Protein AF-A0A939AUU7-F1 (afdb_monomer)

Solvent-accessible surface area (backbone atoms only — not comparable to full-atom values): 9680 Å² total; per-residue (Å²): 127,87,65,67,65,87,65,72,55,74,92,45,73,65,56,59,51,22,66,81,42,39,50,56,77,50,56,39,76,92,54,88,53,38,74,76,51,59,51,69,41,69,44,71,77,46,52,43,53,32,48,33,83,96,36,98,47,29,37,48,42,47,34,40,36,32,38,32,26,23,8,61,48,64,38,37,15,74,81,52,80,82,57,72,54,22,31,25,44,26,40,22,52,71,81,52,71,44,83,66,43,62,36,95,58,63,31,46,48,64,30,70,48,80,44,83,44,68,47,72,78,48,84,53,72,40,43,38,30,39,40,47,29,42,37,33,97,90,50,80,71,45,54,39,51,82,77,34,76,58,40,48,67,48,70,33,29,39,46,85,70,82,47,60,73,70,76,80,80,74,128

Radius of gyration: 16.71 Å; Cα contacts (8 Å, |Δi|>4): 399; chains: 1; bounding box: 45×34×53 Å

Mean predicted aligned error: 7.81 Å

Foldseek 3Di:
DQDWPPDWDFPDPVLVVLLVPWQDFQFDPVPVRHTLADQFEKDWRGKGFFAAPPFPQEGDQKIKTKMARSHNAKAAWPVPVVDQKHKFKWKAWQNRIDTFGTFPHIAHTGGMGIDMGGDDQDAFKTWMWMWMWIDGPPDDIDTCPPSGDTITPGIHTRDPDDTDPDPPPDD

pLDDT: mean 80.52, std 15.71, range [32.84, 96.06]

Sequence (171 aa):
MPHFAWSVSWPERFQLLAHYYPGVHVRDAANANAIVTPAWRGNVLRVGWARPRGDPSGICGQLEVWLHNSGITTWYDAQDGYYAQQVGLGYCWNGVCTAAGLLPQAVAPGGDVRVALWLPPGSGAGQLELDLYWQAESDPRVWFSPAWPRQLIGVFSAVAGHCARLPLLTR

Nearest PDB structures (foldseek):
  4kwu-assembly1_A  TM=4.213E-01  e=4.341E-01  Listeria monocytogenes EGD-e
  5gni-assembly1_A  TM=4.639E-01  e=6.339E-01  Homo sapiens
  5f7u-assembly1_A  TM=4.176E-01  e=4.582E-01  Listeria monocytogenes EGD-e
  4kmq-assembly1_A  TM=4.209E-01  e=5.689E-01  Listeria monocytogenes EGD-e
  6nyc-assembly1_A  TM=3.064E-01  e=1.975E+00  Rattus norvegicus

Secondary structure (DSSP, 8-state):
--------B-SSHHHHHHHHSTT---EETTTTTEE-S-SS--EEEEEEEPPBTT-TTEE-SEEEEEEE--SSS-B--SS-TT-S-EEEEEEEETTEEEEEEE-SS-B-TT-EEEEEEEPP---EEEEEEEEEEEE-SSS--EESTTTS--EEEEEEEE--S-BPPPP----

Structure (mmCIF, N/CA/C/O backbone):
data_AF-A0A939AUU7-F1
#
_entry.id   AF-A0A939AUU7-F1
#
loop_
_atom_site.group_PDB
_atom_site.id
_atom_site.type_symbol
_atom_site.label_atom_id
_atom_site.label_alt_id
_atom_site.label_comp_id
_atom_site.label_asym_id
_atom_site.label_entity_id
_atom_site.label_seq_id
_atom_site.pdbx_PDB_ins_code
_atom_site.Cartn_x
_atom_site.Cartn_y
_atom_site.Cartn_z
_atom_site.occupancy
_atom_site.B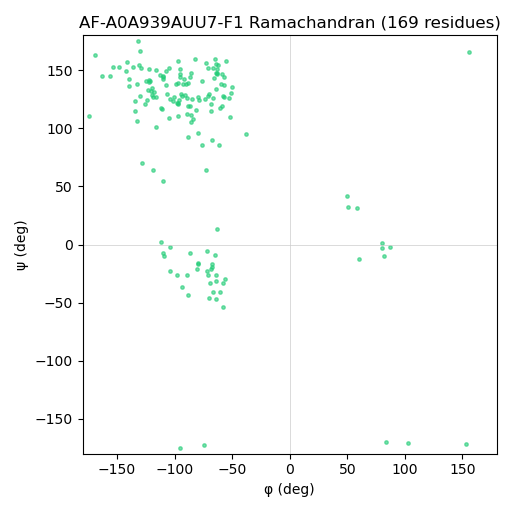_iso_or_equiv
_atom_site.auth_seq_id
_atom_site.auth_comp_id
_atom_site.auth_asym_id
_atom_site.auth_atom_id
_atom_site.pdbx_PDB_model_num
ATOM 1 N N . MET A 1 1 ? -15.334 -16.400 17.489 1.00 35.00 1 MET A N 1
ATOM 2 C CA . MET A 1 1 ? -14.174 -16.595 16.593 1.00 35.00 1 MET A CA 1
ATOM 3 C C . MET A 1 1 ? -13.710 -15.219 16.133 1.00 35.00 1 MET A C 1
ATOM 5 O O . MET A 1 1 ? -14.586 -14.396 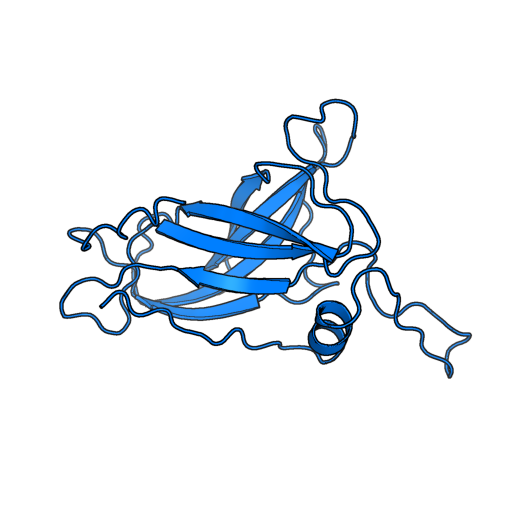15.888 1.00 35.00 1 MET A O 1
ATOM 9 N N . PRO A 1 2 ? -12.402 -14.912 16.072 1.00 44.75 2 PRO A N 1
ATOM 10 C CA . PRO A 1 2 ? -11.945 -13.689 15.416 1.00 44.75 2 PRO A CA 1
ATOM 11 C C . PRO A 1 2 ? -12.411 -13.731 13.956 1.00 44.75 2 PRO A C 1
ATOM 13 O O . PRO A 1 2 ? -12.108 -14.673 13.226 1.00 44.75 2 PRO A O 1
ATOM 16 N N . HIS A 1 3 ? -13.223 -12.756 13.556 1.00 46.12 3 HIS A N 1
ATOM 17 C CA . HIS A 1 3 ? -13.675 -12.639 12.177 1.00 46.12 3 HIS A CA 1
ATOM 18 C C . HIS A 1 3 ? -12.544 -12.002 11.375 1.00 46.12 3 HIS A C 1
ATOM 20 O O . HIS A 1 3 ? -12.398 -10.785 11.352 1.00 46.12 3 HIS A O 1
ATOM 26 N N . PHE A 1 4 ? -11.729 -12.830 10.731 1.00 45.44 4 PHE A N 1
ATOM 27 C CA . PHE A 1 4 ? -10.881 -12.365 9.642 1.00 45.44 4 PHE A CA 1
ATOM 28 C C . PHE A 1 4 ? -11.814 -12.010 8.485 1.00 45.44 4 PHE A C 1
ATOM 30 O O . PHE A 1 4 ? -12.498 -12.899 7.976 1.00 45.44 4 PHE A O 1
ATOM 37 N N . ALA A 1 5 ? -11.903 -10.743 8.085 1.00 51.22 5 ALA A N 1
ATOM 38 C CA . ALA A 1 5 ? -12.491 -10.466 6.783 1.00 51.22 5 ALA A CA 1
ATOM 39 C C . ALA A 1 5 ? -11.380 -10.640 5.746 1.00 51.22 5 ALA A C 1
ATOM 41 O O . ALA A 1 5 ? -10.413 -9.883 5.686 1.00 51.22 5 ALA A O 1
ATOM 42 N N . TRP A 1 6 ? -11.509 -11.722 4.988 1.00 49.62 6 TRP A N 1
ATOM 43 C CA . TRP A 1 6 ? -10.681 -12.030 3.837 1.00 49.62 6 TRP A CA 1
ATOM 44 C C . TRP A 1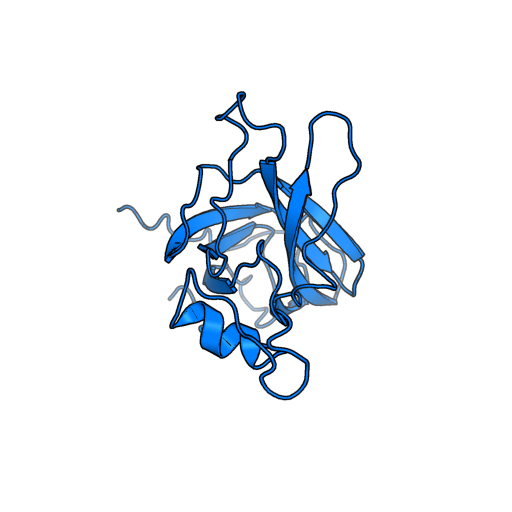 6 ? -11.343 -11.384 2.633 1.00 49.62 6 TRP A C 1
ATOM 46 O O . TRP A 1 6 ? -12.259 -11.962 2.062 1.00 49.62 6 TRP A O 1
ATOM 56 N N . SER A 1 7 ? -10.945 -10.165 2.300 1.00 50.94 7 SER A N 1
ATOM 57 C CA . SER A 1 7 ? -11.130 -9.620 0.957 1.00 50.94 7 SER A CA 1
ATOM 58 C C . SER A 1 7 ? -10.427 -8.276 0.900 1.00 50.94 7 SER A C 1
ATOM 60 O O . SER A 1 7 ? -10.864 -7.317 1.526 1.00 50.94 7 SER A O 1
ATOM 62 N N . VAL A 1 8 ? -9.341 -8.213 0.145 1.00 61.47 8 VAL A N 1
ATOM 63 C CA . VAL A 1 8 ? -8.772 -6.953 -0.330 1.00 61.47 8 VAL A CA 1
ATOM 64 C C . VAL A 1 8 ? -9.316 -6.734 -1.736 1.00 61.47 8 VAL A C 1
ATOM 66 O O . VAL A 1 8 ? -9.222 -7.623 -2.579 1.00 61.47 8 VAL A O 1
ATOM 69 N N . SER A 1 9 ? -9.957 -5.593 -1.982 1.00 68.44 9 SER A N 1
ATOM 70 C CA . SER A 1 9 ? -10.446 -5.236 -3.318 1.00 68.44 9 SER A CA 1
ATOM 71 C C . SER A 1 9 ? -9.377 -4.451 -4.054 1.00 68.44 9 SER A C 1
ATOM 73 O O . SER A 1 9 ? -8.857 -3.483 -3.497 1.00 68.44 9 SER A O 1
ATOM 75 N N . TRP A 1 10 ? -9.034 -4.852 -5.277 1.00 73.44 10 TRP A N 1
ATOM 76 C CA . TRP A 1 10 ? -7.931 -4.226 -6.001 1.00 73.44 10 TRP A CA 1
ATOM 77 C C . TRP A 1 10 ? -8.498 -3.320 -7.084 1.00 73.44 10 TRP A C 1
ATOM 79 O O . TRP A 1 10 ? -9.086 -3.825 -8.042 1.00 73.44 10 TRP A O 1
ATOM 89 N N . PRO A 1 11 ? -8.384 -1.993 -6.923 1.00 73.75 11 PRO A N 1
ATOM 90 C CA . PRO A 1 11 ? -8.964 -1.045 -7.866 1.00 73.75 11 PRO A CA 1
ATOM 91 C C . PRO A 1 11 ? -8.297 -1.061 -9.246 1.00 73.75 11 PRO A C 1
ATOM 93 O O . PRO A 1 11 ? -8.896 -0.550 -10.187 1.00 73.75 11 PRO A O 1
ATOM 96 N N . GLU A 1 12 ? -7.092 -1.633 -9.396 1.00 83.62 12 GLU A N 1
ATOM 97 C CA . GLU A 1 12 ? -6.429 -1.735 -10.700 1.00 83.62 12 GLU A CA 1
ATOM 98 C C . GLU A 1 12 ? -5.868 -3.134 -11.002 1.00 83.62 12 GLU A C 1
ATOM 100 O O . GLU A 1 12 ? -5.211 -3.770 -10.179 1.00 83.62 12 GLU A O 1
ATOM 105 N N . ARG A 1 13 ? -6.051 -3.593 -12.246 1.00 86.12 13 ARG A N 1
ATOM 106 C CA . ARG A 1 13 ? -5.629 -4.909 -12.760 1.00 86.12 13 ARG A CA 1
ATOM 107 C C . ARG A 1 13 ? -4.136 -5.182 -12.594 1.00 86.12 13 ARG A C 1
ATOM 109 O O . ARG A 1 13 ? -3.736 -6.333 -12.440 1.00 86.12 13 ARG A O 1
ATOM 116 N N . PHE A 1 14 ? -3.296 -4.147 -12.606 1.00 88.88 14 PHE A N 1
ATOM 117 C CA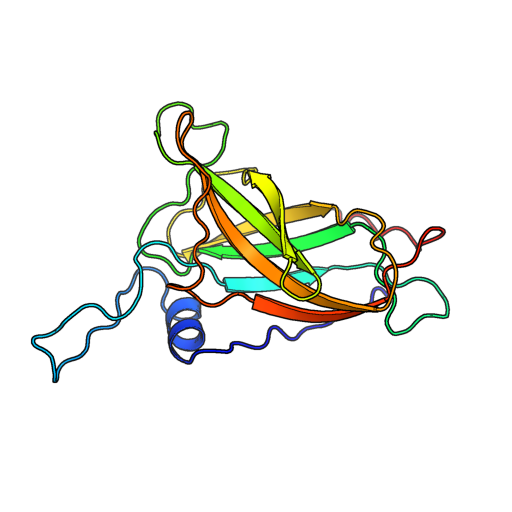 . PHE A 1 14 ? -1.859 -4.320 -12.407 1.00 88.88 14 PHE A CA 1
ATOM 118 C C . PHE A 1 14 ? -1.501 -4.701 -10.979 1.00 88.88 14 PHE A C 1
ATOM 120 O O . PHE A 1 14 ? -0.502 -5.393 -10.793 1.00 88.88 14 PHE A O 1
ATOM 127 N N . GLN A 1 15 ? -2.327 -4.345 -9.992 1.00 86.31 15 GLN A N 1
ATOM 128 C CA . GLN A 1 15 ? -2.168 -4.882 -8.645 1.00 86.31 15 GLN A CA 1
ATOM 129 C C . GLN A 1 15 ? -2.305 -6.400 -8.681 1.00 86.31 15 GLN A C 1
ATOM 131 O O . GLN A 1 15 ? -1.473 -7.065 -8.061 1.00 86.31 15 GLN A O 1
ATOM 136 N N . LEU A 1 16 ? -3.264 -6.922 -9.480 1.00 86.00 16 LEU A N 1
ATOM 137 C CA . LEU A 1 16 ? -3.560 -8.361 -9.595 1.00 86.00 16 LEU A CA 1
ATOM 138 C C . LEU A 1 16 ? -2.329 -9.116 -10.043 1.00 86.00 16 LEU A C 1
ATOM 140 O O . LEU A 1 16 ? -1.845 -10.028 -9.379 1.00 86.00 16 LEU A O 1
ATOM 144 N N . LEU A 1 17 ? -1.789 -8.645 -11.155 1.00 87.44 17 LEU A N 1
ATOM 145 C CA . LEU A 1 17 ? -0.611 -9.226 -11.753 1.00 87.44 17 LEU A CA 1
ATOM 146 C C . LEU A 1 17 ? 0.616 -9.101 -10.839 1.00 87.44 17 LEU A C 1
ATOM 148 O O . LEU A 1 17 ? 1.309 -10.088 -10.622 1.00 87.44 17 LEU A O 1
ATOM 152 N N . ALA A 1 18 ? 0.870 -7.921 -10.267 1.00 85.88 18 ALA A N 1
ATOM 153 C CA . ALA A 1 18 ? 2.065 -7.680 -9.460 1.00 85.88 18 ALA A CA 1
ATOM 154 C C . ALA A 1 18 ? 2.072 -8.447 -8.126 1.00 85.88 18 ALA A C 1
ATOM 156 O O . ALA A 1 18 ? 3.138 -8.657 -7.557 1.00 85.88 18 ALA A O 1
ATOM 157 N N . HIS A 1 19 ? 0.913 -8.883 -7.622 1.00 85.81 19 HIS A N 1
ATOM 158 C CA . HIS A 1 19 ? 0.863 -9.798 -6.481 1.00 85.81 19 HIS A CA 1
ATOM 159 C C . HIS A 1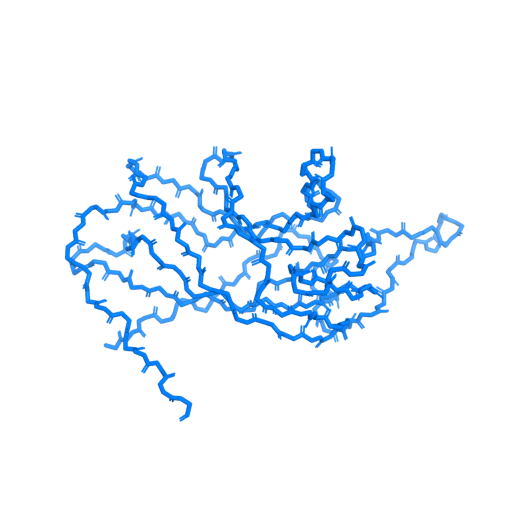 19 ? 1.350 -11.202 -6.825 1.00 85.81 19 HIS A C 1
ATOM 161 O O . HIS A 1 19 ? 2.110 -11.782 -6.062 1.00 85.81 19 HIS A O 1
ATOM 167 N N . TYR A 1 20 ? 0.894 -11.759 -7.949 1.00 86.94 20 TYR A N 1
ATOM 168 C CA . TYR A 1 20 ? 1.266 -13.120 -8.344 1.00 86.94 20 TYR A CA 1
ATOM 169 C C . TYR A 1 20 ? 2.648 -13.183 -9.002 1.00 86.94 20 TYR A C 1
ATOM 171 O O . TYR A 1 20 ? 3.281 -14.235 -9.006 1.00 86.94 20 TYR A O 1
ATOM 179 N N . TYR A 1 21 ? 3.122 -12.053 -9.526 1.00 88.69 21 TYR A N 1
ATOM 180 C CA . TYR A 1 21 ? 4.424 -11.905 -10.166 1.00 88.69 21 TYR A CA 1
ATOM 181 C C . TYR A 1 21 ? 5.181 -10.719 -9.550 1.00 88.69 21 TYR A C 1
ATOM 183 O O . TYR A 1 21 ? 5.331 -9.675 -10.193 1.00 88.69 21 TYR A O 1
ATOM 191 N N . PRO A 1 22 ? 5.645 -10.831 -8.293 1.00 89.12 22 PRO A N 1
ATOM 192 C CA . PRO A 1 22 ? 6.461 -9.785 -7.694 1.00 89.12 22 PRO A CA 1
ATOM 193 C C . PRO A 1 22 ? 7.794 -9.643 -8.440 1.00 89.12 22 PRO A C 1
ATOM 195 O O . PRO A 1 22 ? 8.272 -10.576 -9.085 1.00 89.12 22 PRO A O 1
ATOM 198 N N . GLY A 1 23 ? 8.415 -8.465 -8.372 1.00 89.81 23 GLY A N 1
ATOM 199 C CA . GLY A 1 23 ? 9.708 -8.230 -9.023 1.00 89.81 23 GLY A CA 1
ATOM 200 C C . GLY A 1 23 ? 9.648 -7.938 -10.526 1.00 89.81 23 GLY A C 1
ATOM 201 O O . GLY A 1 23 ? 10.694 -7.696 -11.123 1.00 89.81 23 GLY A O 1
ATOM 202 N N . VAL A 1 24 ? 8.463 -7.881 -11.153 1.00 89.12 24 VAL A N 1
ATOM 203 C CA . VAL A 1 24 ? 8.341 -7.620 -12.604 1.00 89.12 24 VAL A CA 1
ATOM 204 C C . VAL A 1 24 ? 7.808 -6.224 -12.917 1.00 89.12 24 VAL A C 1
ATOM 206 O O . VAL A 1 24 ? 6.989 -5.678 -12.187 1.00 89.12 24 VAL A O 1
ATOM 209 N N . HIS A 1 25 ? 8.211 -5.636 -14.039 1.00 92.06 25 HIS A N 1
ATOM 210 C CA . HIS A 1 25 ? 7.491 -4.492 -14.602 1.00 92.06 25 HIS A CA 1
ATOM 211 C C . HIS A 1 25 ? 6.496 -4.954 -15.655 1.00 92.06 25 HIS A C 1
ATOM 213 O O . HIS A 1 25 ? 6.801 -5.841 -16.450 1.00 92.06 25 HIS A O 1
ATOM 219 N N . VAL A 1 26 ? 5.344 -4.287 -15.711 1.00 90.94 26 VAL A N 1
ATOM 220 C CA . VAL A 1 26 ? 4.474 -4.372 -16.885 1.00 90.94 26 VAL A CA 1
ATOM 221 C C . VAL A 1 26 ? 4.905 -3.296 -17.864 1.00 90.94 26 VAL A C 1
ATOM 223 O O . VAL A 1 26 ? 5.233 -2.175 -17.463 1.00 90.94 26 VAL A O 1
ATOM 226 N N . ARG A 1 27 ? 4.921 -3.650 -19.146 1.00 92.94 27 ARG A N 1
ATOM 227 C CA . ARG A 1 27 ? 5.299 -2.755 -20.233 1.00 92.94 27 ARG A CA 1
ATOM 228 C C . ARG A 1 27 ? 4.196 -2.695 -21.272 1.00 92.94 27 ARG A C 1
ATOM 230 O O . ARG A 1 27 ? 3.587 -3.714 -21.586 1.00 92.94 27 ARG A O 1
ATOM 237 N N . ASP A 1 28 ? 3.962 -1.504 -21.797 1.00 92.94 28 ASP A N 1
ATOM 238 C CA . ASP A 1 28 ? 3.058 -1.291 -22.916 1.00 92.94 28 ASP A CA 1
ATOM 239 C C . ASP A 1 28 ? 3.807 -1.517 -24.234 1.00 92.94 28 ASP A C 1
ATOM 241 O O . ASP A 1 28 ? 4.620 -0.694 -24.663 1.00 92.94 28 ASP A O 1
ATOM 245 N N . ALA A 1 29 ? 3.534 -2.653 -24.875 1.00 94.88 29 ALA A N 1
ATOM 246 C CA . ALA A 1 29 ? 4.147 -3.023 -26.146 1.00 94.88 29 ALA A CA 1
ATOM 247 C C . ALA A 1 29 ? 3.769 -2.068 -27.294 1.00 94.88 29 ALA A C 1
ATOM 249 O O . ALA A 1 29 ? 4.546 -1.917 -28.234 1.00 94.88 29 ALA A O 1
ATOM 250 N N . ALA A 1 30 ? 2.610 -1.404 -27.217 1.00 96.06 30 ALA A N 1
ATOM 251 C CA . ALA A 1 30 ? 2.172 -0.443 -28.227 1.00 96.06 30 ALA A CA 1
ATOM 252 C C . ALA A 1 30 ? 2.846 0.931 -28.066 1.00 96.06 30 ALA A C 1
ATOM 254 O O . ALA A 1 30 ? 2.871 1.718 -29.010 1.00 96.06 30 ALA A O 1
ATOM 255 N N . ASN A 1 31 ? 3.434 1.207 -26.899 1.00 95.62 31 ASN A N 1
ATOM 256 C CA . ASN A 1 31 ? 4.086 2.472 -26.575 1.00 95.62 31 ASN A CA 1
ATOM 257 C C . ASN A 1 31 ? 5.576 2.269 -26.271 1.00 95.62 31 ASN A C 1
ATOM 259 O O . ASN A 1 31 ? 6.027 2.459 -25.143 1.00 95.62 31 ASN A O 1
ATOM 263 N N . ALA A 1 32 ? 6.343 1.826 -27.271 1.00 95.56 32 ALA A N 1
ATOM 264 C CA . ALA A 1 32 ? 7.799 1.654 -27.184 1.00 95.56 32 ALA A CA 1
ATOM 265 C C . ALA A 1 32 ? 8.283 0.848 -25.953 1.00 95.56 32 ALA A C 1
ATOM 267 O O . ALA A 1 32 ? 9.370 1.092 -25.429 1.00 95.56 32 ALA A O 1
ATOM 268 N N . ASN A 1 33 ? 7.488 -0.123 -25.483 1.00 92.31 33 ASN A N 1
ATOM 269 C CA . ASN A 1 33 ? 7.750 -0.900 -24.265 1.00 92.31 33 ASN A CA 1
ATOM 270 C C . ASN A 1 33 ? 7.883 -0.042 -22.992 1.00 92.31 33 ASN A C 1
ATOM 272 O O . ASN A 1 33 ? 8.623 -0.410 -22.066 1.00 92.31 33 ASN A O 1
ATOM 276 N N . ALA A 1 34 ? 7.176 1.089 -22.934 1.00 95.62 34 ALA A N 1
ATOM 277 C CA . ALA A 1 34 ? 7.134 1.970 -21.776 1.00 95.62 34 ALA A CA 1
ATOM 278 C C . ALA A 1 34 ? 6.664 1.209 -20.530 1.00 95.62 34 ALA A C 1
ATOM 280 O O . ALA A 1 34 ? 5.729 0.411 -20.586 1.00 95.62 34 ALA A O 1
ATOM 281 N N . ILE A 1 35 ? 7.324 1.447 -19.396 1.00 93.88 35 ILE A N 1
ATOM 282 C CA . ILE A 1 35 ? 6.945 0.854 -18.110 1.00 93.88 35 ILE A CA 1
ATOM 283 C C . ILE A 1 35 ? 5.643 1.505 -17.633 1.00 93.88 35 ILE A C 1
ATOM 285 O O . ILE A 1 35 ? 5.571 2.726 -17.536 1.00 93.88 35 ILE A O 1
ATOM 289 N N . VAL A 1 36 ? 4.644 0.688 -17.292 1.00 91.88 36 VAL A N 1
ATOM 290 C CA . VAL A 1 36 ? 3.325 1.159 -16.822 1.00 91.88 36 VAL A CA 1
ATOM 291 C C . VAL A 1 36 ? 3.052 0.845 -15.351 1.00 91.88 36 VAL A C 1
ATOM 293 O O . VAL A 1 36 ? 1.984 1.162 -14.838 1.00 91.88 36 VAL A O 1
ATOM 296 N N . THR A 1 37 ? 4.014 0.239 -14.651 1.00 92.56 37 THR A N 1
ATOM 297 C CA . THR A 1 37 ? 3.943 0.018 -13.201 1.00 92.56 37 THR A CA 1
ATOM 298 C C . THR A 1 37 ? 5.094 0.716 -12.480 1.00 92.56 37 THR A C 1
ATOM 300 O O . THR A 1 37 ? 6.244 0.584 -12.907 1.00 92.56 37 THR A O 1
ATOM 303 N N . PRO A 1 38 ? 4.838 1.418 -11.362 1.00 92.75 38 PRO A N 1
ATOM 304 C CA . PRO A 1 38 ? 5.901 2.047 -10.583 1.00 92.75 38 PRO A CA 1
ATOM 305 C C . PRO A 1 38 ? 6.811 0.989 -9.952 1.00 92.75 38 PRO A C 1
ATOM 307 O O . PRO A 1 38 ? 6.373 -0.128 -9.671 1.00 92.75 38 PRO A O 1
ATOM 310 N N . ALA A 1 39 ? 8.083 1.323 -9.724 1.00 92.00 39 ALA A N 1
ATOM 311 C CA . ALA A 1 39 ? 9.044 0.408 -9.101 1.00 92.00 39 ALA A CA 1
ATOM 312 C C . ALA A 1 39 ? 8.690 0.099 -7.635 1.00 92.00 39 ALA A C 1
ATOM 314 O O . ALA A 1 39 ? 8.735 -1.058 -7.210 1.00 92.00 39 ALA A O 1
ATOM 315 N N . TRP A 1 40 ? 8.262 1.138 -6.916 1.00 91.12 40 TRP A N 1
ATOM 316 C CA . TRP A 1 40 ? 7.762 1.089 -5.548 1.00 91.12 40 TRP A CA 1
ATOM 317 C C . TRP A 1 40 ? 6.258 0.836 -5.560 1.00 91.12 40 TRP A C 1
ATOM 319 O O . TRP A 1 40 ? 5.483 1.667 -6.029 1.00 91.12 40 TRP A O 1
ATOM 329 N N . ARG A 1 41 ? 5.845 -0.339 -5.091 1.00 92.81 41 ARG A N 1
ATOM 330 C CA . ARG A 1 41 ? 4.437 -0.744 -5.042 1.00 92.81 41 ARG A CA 1
ATOM 331 C C . ARG A 1 41 ? 4.251 -1.916 -4.098 1.00 92.81 41 ARG A C 1
ATOM 333 O O . ARG A 1 41 ? 5.103 -2.802 -4.046 1.00 92.81 41 ARG A O 1
ATOM 340 N N . GLY A 1 42 ? 3.123 -1.953 -3.402 1.00 92.19 42 GLY A N 1
ATOM 341 C CA . GLY A 1 42 ? 2.789 -3.010 -2.453 1.00 92.19 42 GLY A CA 1
ATOM 342 C C . GLY A 1 42 ? 1.325 -3.392 -2.511 1.00 92.19 42 GLY A C 1
ATOM 343 O O . GLY A 1 42 ? 0.486 -2.595 -2.930 1.00 92.19 42 GLY A O 1
ATOM 344 N N . ASN A 1 43 ? 1.032 -4.606 -2.060 1.00 89.94 43 ASN A N 1
ATOM 345 C CA . ASN A 1 43 ? -0.329 -5.108 -1.935 1.00 89.94 43 ASN A CA 1
ATOM 346 C C . ASN A 1 43 ? -0.588 -5.524 -0.487 1.00 89.94 43 ASN A C 1
ATOM 348 O O . ASN A 1 43 ? 0.285 -6.082 0.178 1.00 89.94 43 ASN A O 1
ATOM 352 N N . VAL A 1 44 ? -1.796 -5.261 0.005 1.00 89.56 44 VAL A N 1
ATOM 353 C CA . VAL A 1 44 ? -2.250 -5.797 1.290 1.00 89.56 44 VAL A CA 1
ATOM 354 C C . VAL A 1 44 ? -2.693 -7.236 1.049 1.00 89.56 44 VAL A C 1
ATOM 356 O O . VAL A 1 44 ? -3.506 -7.489 0.168 1.00 89.56 44 VAL A O 1
ATOM 359 N N . LEU A 1 45 ? -2.159 -8.179 1.817 1.00 87.12 45 LEU A N 1
ATOM 360 C CA . LEU A 1 45 ? -2.522 -9.597 1.740 1.00 87.12 45 LEU A CA 1
ATOM 361 C C . LEU A 1 45 ? -3.703 -9.928 2.641 1.00 87.12 45 LEU A C 1
ATOM 363 O O . LEU A 1 45 ? -4.601 -10.690 2.289 1.00 87.12 45 LEU A O 1
ATOM 367 N N . ARG A 1 46 ? -3.662 -9.379 3.852 1.00 85.12 46 ARG A N 1
ATOM 368 C CA . ARG A 1 46 ? -4.606 -9.676 4.919 1.00 85.12 46 ARG A CA 1
ATOM 369 C C . ARG A 1 46 ? -4.642 -8.510 5.881 1.00 85.12 46 ARG A C 1
ATOM 371 O O . ARG A 1 46 ? -3.606 -7.921 6.185 1.00 85.12 46 ARG A O 1
ATOM 378 N N . VAL A 1 47 ? -5.824 -8.249 6.421 1.00 82.81 47 VAL A N 1
ATOM 379 C CA . VAL A 1 47 ? -5.983 -7.393 7.591 1.00 82.81 47 VAL A CA 1
ATOM 380 C C . VAL A 1 47 ? -6.648 -8.211 8.696 1.00 82.81 47 VAL A C 1
ATOM 382 O O . VAL A 1 47 ? -7.609 -8.945 8.470 1.00 82.81 47 VAL A O 1
ATOM 385 N N . GLY A 1 48 ? -6.083 -8.144 9.893 1.00 80.00 48 GLY A N 1
ATOM 386 C CA . GLY A 1 48 ? -6.640 -8.675 11.127 1.00 80.00 48 GLY A CA 1
ATOM 387 C C . GLY A 1 48 ? -7.141 -7.521 11.982 1.00 80.00 48 GLY A C 1
ATOM 388 O O . GLY A 1 48 ? -6.420 -6.551 12.198 1.00 80.00 48 GLY A O 1
ATOM 389 N N . TRP A 1 49 ? -8.381 -7.608 12.459 1.00 75.69 49 TRP A N 1
ATOM 390 C CA . TRP A 1 49 ? -8.965 -6.585 13.320 1.00 75.69 49 TRP A CA 1
ATOM 391 C C . TRP A 1 49 ? -9.960 -7.164 14.308 1.00 75.69 49 TRP A C 1
ATOM 393 O O . TRP A 1 49 ? -10.582 -8.200 14.065 1.00 75.69 49 TRP A O 1
ATOM 403 N N . ALA A 1 50 ? -10.101 -6.481 15.439 1.00 66.56 50 ALA A N 1
ATOM 404 C CA . ALA A 1 50 ? -11.167 -6.751 16.385 1.00 66.56 50 ALA A CA 1
ATOM 405 C C . ALA A 1 50 ? -12.385 -5.890 16.042 1.00 66.56 50 ALA A C 1
ATOM 407 O O . ALA A 1 50 ? -12.252 -4.703 15.742 1.00 66.56 50 ALA A O 1
ATOM 408 N N . ARG A 1 51 ? -13.572 -6.495 16.122 1.00 67.88 51 ARG A N 1
ATOM 409 C CA . ARG A 1 51 ? -14.846 -5.771 16.096 1.00 67.88 51 ARG A CA 1
ATOM 410 C C . ARG A 1 51 ? -15.335 -5.555 17.532 1.00 67.88 51 ARG A C 1
ATOM 412 O O . ARG A 1 51 ? -15.235 -6.493 18.334 1.00 67.88 51 ARG A O 1
ATOM 419 N N . PRO A 1 52 ? -15.886 -4.379 17.870 1.00 66.62 52 PRO A N 1
ATOM 420 C CA . PRO A 1 52 ? -16.632 -4.192 19.105 1.00 66.62 52 PRO A CA 1
ATOM 421 C C . PRO A 1 52 ? -17.829 -5.149 19.159 1.00 66.62 52 PRO A C 1
ATOM 423 O O . PRO A 1 52 ? -18.444 -5.478 18.141 1.00 66.62 52 PRO A O 1
ATOM 426 N N . ARG A 1 53 ? -18.188 -5.614 20.358 1.00 64.38 53 ARG A N 1
ATOM 427 C CA . ARG A 1 53 ? -19.350 -6.495 20.520 1.00 64.38 53 ARG A CA 1
ATOM 428 C C . ARG A 1 53 ? -20.626 -5.719 20.185 1.00 64.38 53 ARG A C 1
ATOM 430 O O . ARG A 1 53 ? -20.885 -4.689 20.792 1.00 64.38 53 ARG A O 1
ATOM 437 N N . GLY A 1 54 ? -21.432 -6.249 19.267 1.00 63.28 54 GLY A N 1
ATOM 438 C CA . GLY A 1 54 ? -22.698 -5.631 18.859 1.00 63.28 54 GLY A CA 1
ATOM 439 C C . GLY A 1 54 ? -22.581 -4.593 17.739 1.00 63.28 54 GLY A C 1
ATOM 440 O O . GLY A 1 54 ? -23.616 -4.122 17.285 1.00 63.28 54 GLY A O 1
ATOM 441 N N . ASP A 1 55 ? -21.371 -4.292 17.249 1.00 65.56 55 ASP A N 1
ATOM 442 C CA . ASP A 1 55 ? -21.173 -3.421 16.085 1.00 65.56 55 ASP A CA 1
ATOM 443 C C . ASP A 1 55 ? -20.523 -4.204 14.927 1.00 65.56 55 ASP A C 1
ATOM 445 O O . ASP A 1 55 ? -19.309 -4.440 14.929 1.00 65.56 55 ASP A O 1
ATOM 449 N N . PRO A 1 56 ? -21.304 -4.638 13.920 1.00 63.75 56 PRO A N 1
ATOM 450 C CA . PRO A 1 56 ? -20.775 -5.390 12.787 1.00 63.75 56 PRO A CA 1
ATOM 451 C C . PRO A 1 56 ? -19.845 -4.557 11.891 1.00 63.75 56 PRO A C 1
ATOM 453 O O . PRO A 1 56 ? -19.054 -5.153 11.156 1.00 63.75 56 PRO A O 1
ATOM 456 N N . SER A 1 57 ? -19.926 -3.225 11.973 1.00 71.44 57 SER A N 1
ATOM 457 C CA . SER A 1 57 ? -19.130 -2.248 11.218 1.00 71.44 57 SER A CA 1
ATOM 458 C C . SER A 1 57 ? -18.019 -1.588 12.042 1.00 71.44 57 SER A C 1
ATOM 460 O O . SER A 1 57 ? -17.258 -0.782 11.512 1.00 71.44 57 SER A O 1
ATOM 462 N N . GLY A 1 58 ? -17.914 -1.914 13.330 1.00 74.81 58 GLY A N 1
ATOM 463 C CA . GLY A 1 58 ? -17.012 -1.239 14.250 1.00 74.81 58 GLY A CA 1
ATOM 464 C C . GLY A 1 58 ? -15.552 -1.660 14.081 1.00 74.81 58 GLY A C 1
ATOM 465 O O . GLY A 1 58 ? -15.251 -2.848 13.912 1.00 74.81 58 GLY A O 1
ATOM 466 N N . ILE A 1 59 ? -14.638 -0.694 14.193 1.00 77.12 59 ILE A N 1
ATOM 467 C CA . ILE A 1 59 ? -13.188 -0.921 14.243 1.00 77.12 59 ILE A CA 1
ATOM 468 C C . ILE A 1 59 ? -12.571 -0.370 15.532 1.00 77.12 59 ILE A C 1
ATOM 470 O O . ILE A 1 59 ? -12.934 0.695 16.029 1.00 77.12 59 ILE A O 1
ATOM 474 N N . CYS A 1 60 ? -11.617 -1.131 16.059 1.00 70.44 60 CYS A N 1
ATOM 475 C CA . CYS A 1 60 ? -11.095 -1.031 17.415 1.00 70.44 60 CYS A CA 1
ATOM 476 C C . CYS A 1 60 ? -9.664 -0.494 17.484 1.00 70.44 60 CYS A C 1
ATOM 478 O O . CYS A 1 60 ? -8.799 -1.166 18.035 1.00 70.44 60 CYS A O 1
ATOM 480 N N . GLY A 1 61 ? -9.393 0.672 16.895 1.00 74.38 61 GLY A N 1
ATOM 481 C CA . GLY A 1 61 ? -8.142 1.434 17.067 1.00 74.38 61 GLY A CA 1
ATOM 482 C C . GLY A 1 61 ? -6.821 0.757 16.656 1.00 74.38 61 GLY A C 1
ATOM 483 O O . GLY A 1 61 ? -5.809 1.434 16.549 1.00 74.38 61 GLY A O 1
ATOM 484 N N . GLN A 1 62 ? -6.792 -0.548 16.395 1.00 79.31 62 GLN A N 1
ATOM 485 C CA . GLN A 1 62 ? -5.614 -1.291 15.980 1.00 79.31 62 GLN A CA 1
ATOM 486 C C . GLN A 1 62 ? -5.975 -2.308 14.900 1.00 79.31 62 GLN A C 1
ATOM 488 O O . GLN A 1 62 ? -6.964 -3.040 14.999 1.00 79.31 62 GLN A O 1
ATOM 493 N N . LEU A 1 63 ? -5.118 -2.360 13.889 1.00 82.19 63 LEU A N 1
ATOM 494 C CA . LEU A 1 63 ? -5.126 -3.305 12.790 1.00 82.19 63 LEU A CA 1
ATOM 495 C C . LEU A 1 63 ? -3.801 -4.057 12.750 1.00 82.19 63 LEU A C 1
ATOM 497 O O . LEU A 1 63 ? -2.737 -3.465 12.916 1.00 82.19 63 LEU A O 1
ATOM 501 N N . GLU A 1 64 ? -3.853 -5.351 12.472 1.00 86.62 64 GLU A N 1
ATOM 502 C CA . GLU A 1 64 ? -2.692 -6.097 11.996 1.00 86.62 64 GLU A CA 1
ATOM 503 C C . GLU A 1 64 ? -2.777 -6.187 10.476 1.00 86.62 64 GLU A C 1
ATOM 505 O O . GLU A 1 64 ? -3.752 -6.702 9.936 1.00 86.62 64 GLU A O 1
ATOM 510 N N . VAL A 1 65 ? -1.774 -5.680 9.772 1.00 89.25 65 VAL A N 1
ATOM 511 C CA . VAL A 1 65 ? -1.749 -5.640 8.310 1.00 89.25 65 VAL A CA 1
ATOM 512 C C . VAL A 1 65 ? -0.600 -6.505 7.823 1.00 89.25 65 VAL A C 1
ATOM 514 O O . VAL A 1 65 ? 0.538 -6.324 8.248 1.00 89.25 65 VAL A O 1
ATOM 517 N N . TRP A 1 66 ? -0.888 -7.437 6.922 1.00 92.12 66 TRP A N 1
ATOM 518 C CA . TRP A 1 66 ? 0.123 -8.172 6.173 1.00 92.12 66 TRP A CA 1
ATOM 519 C C . TRP A 1 66 ? 0.268 -7.516 4.811 1.00 92.12 66 TRP A C 1
ATOM 521 O O . TRP A 1 66 ? -0.706 -7.406 4.065 1.00 92.12 66 TRP A O 1
ATOM 531 N N . LEU A 1 67 ? 1.476 -7.071 4.510 1.00 93.25 67 LEU A N 1
ATOM 532 C CA . LEU A 1 67 ? 1.841 -6.403 3.273 1.00 93.25 67 LEU A CA 1
ATOM 533 C C . LEU A 1 67 ? 2.784 -7.299 2.483 1.00 93.25 67 LEU A C 1
ATOM 535 O O . LEU A 1 67 ? 3.619 -7.979 3.070 1.00 93.25 67 LEU A O 1
ATOM 539 N N . HIS A 1 68 ? 2.670 -7.228 1.165 1.00 93.44 68 HIS A N 1
ATOM 540 C CA . HIS A 1 68 ? 3.533 -7.906 0.214 1.00 93.44 68 HIS A CA 1
ATOM 541 C C . HIS A 1 68 ? 4.238 -6.887 -0.666 1.00 93.44 68 HIS A C 1
ATOM 543 O O . HIS A 1 68 ? 3.582 -6.034 -1.285 1.00 93.44 68 HIS A O 1
ATOM 549 N N . ASN A 1 69 ? 5.560 -6.999 -0.771 1.00 95.56 69 ASN A N 1
ATOM 550 C CA . ASN A 1 69 ? 6.335 -6.199 -1.704 1.00 95.56 69 ASN A CA 1
ATOM 551 C C . ASN A 1 69 ? 6.182 -6.730 -3.130 1.00 95.56 69 ASN A C 1
ATOM 553 O O . ASN A 1 69 ? 7.003 -7.481 -3.645 1.00 95.56 69 ASN A O 1
ATOM 557 N N . SER A 1 70 ? 5.123 -6.271 -3.791 1.00 94.06 70 SER A N 1
ATOM 558 C CA . SER A 1 70 ? 4.862 -6.529 -5.211 1.00 94.06 70 SER A CA 1
ATOM 559 C C . SER A 1 70 ? 5.805 -5.777 -6.164 1.00 94.06 70 SER A C 1
ATOM 561 O O . SER A 1 70 ? 5.690 -5.924 -7.383 1.00 94.06 70 SER A O 1
ATOM 563 N N . GLY A 1 71 ? 6.671 -4.906 -5.634 1.00 94.19 71 GLY A N 1
ATOM 564 C CA . GLY A 1 71 ? 7.570 -4.013 -6.360 1.00 94.19 71 GLY A CA 1
ATOM 565 C C . GLY A 1 71 ? 8.765 -4.708 -6.989 1.00 94.19 71 GLY A C 1
ATOM 566 O O . GLY A 1 71 ? 8.848 -5.933 -7.020 1.00 94.19 71 GLY A O 1
ATOM 567 N N . ILE A 1 72 ? 9.682 -3.899 -7.519 1.00 93.81 72 ILE A N 1
ATOM 568 C CA . ILE A 1 72 ? 10.995 -4.364 -7.997 1.00 93.81 72 ILE A CA 1
ATOM 569 C C . ILE A 1 72 ? 12.152 -3.886 -7.113 1.00 93.81 72 ILE A C 1
ATOM 571 O O . ILE A 1 72 ? 13.292 -4.290 -7.317 1.00 93.81 72 ILE A O 1
ATOM 575 N N . THR A 1 73 ? 11.866 -3.013 -6.148 1.00 91.44 73 THR A N 1
ATOM 576 C CA . THR A 1 73 ? 12.836 -2.455 -5.206 1.00 91.44 73 THR A CA 1
ATOM 577 C C . THR A 1 73 ? 12.589 -2.996 -3.807 1.00 91.44 73 THR A C 1
ATOM 579 O O . THR A 1 73 ? 11.444 -3.200 -3.400 1.00 91.44 73 THR A O 1
ATOM 582 N N . THR A 1 74 ? 13.664 -3.206 -3.051 1.00 92.00 74 THR A N 1
ATOM 583 C CA . THR A 1 74 ? 13.576 -3.480 -1.613 1.00 92.00 74 THR A CA 1
ATOM 584 C C . THR A 1 74 ? 12.992 -2.270 -0.893 1.00 92.00 74 THR A C 1
ATOM 586 O O . THR A 1 74 ? 13.408 -1.139 -1.137 1.00 92.00 74 THR A O 1
ATOM 589 N N . TRP A 1 75 ? 12.034 -2.504 0.001 1.00 92.81 75 TRP A N 1
ATOM 590 C CA . TRP A 1 75 ? 11.581 -1.509 0.967 1.00 92.81 75 TRP A CA 1
ATOM 591 C C . TRP A 1 75 ? 12.544 -1.496 2.139 1.00 92.81 75 TRP A C 1
ATOM 593 O O . TRP A 1 75 ? 12.642 -2.504 2.829 1.00 92.81 75 TRP A O 1
ATOM 603 N N . TYR A 1 76 ? 13.248 -0.392 2.358 1.00 89.19 76 TYR A N 1
ATOM 604 C CA . TYR A 1 76 ? 14.120 -0.250 3.521 1.00 89.19 76 TYR A CA 1
ATOM 605 C C . TYR A 1 76 ? 13.332 0.260 4.727 1.00 89.19 76 TYR A C 1
ATOM 607 O O . TYR A 1 76 ? 12.350 0.997 4.580 1.00 89.19 76 TYR A O 1
ATOM 615 N N . ASP A 1 77 ? 13.743 -0.177 5.911 1.00 80.06 77 ASP A N 1
ATOM 616 C CA . ASP A 1 77 ? 13.134 0.199 7.183 1.00 80.06 77 ASP A CA 1
ATOM 617 C C . ASP A 1 77 ? 13.858 1.380 7.849 1.00 80.06 77 ASP A C 1
ATOM 619 O O . ASP A 1 77 ? 14.763 1.993 7.286 1.00 80.06 77 ASP A O 1
ATOM 623 N N . ALA A 1 78 ? 13.425 1.711 9.067 1.00 67.81 78 ALA A N 1
ATOM 624 C CA . ALA A 1 78 ? 14.022 2.766 9.879 1.00 67.81 78 ALA A CA 1
ATOM 625 C C . ALA A 1 78 ? 15.414 2.425 10.452 1.00 67.81 78 ALA A C 1
ATOM 627 O O . ALA A 1 78 ? 16.141 3.328 10.863 1.00 67.81 78 ALA A O 1
ATOM 628 N N . GLN A 1 79 ? 15.744 1.135 10.569 1.00 64.69 79 GLN A N 1
ATOM 629 C CA . GLN A 1 79 ? 16.946 0.616 11.234 1.00 64.69 79 GLN A CA 1
ATOM 630 C C . GLN A 1 79 ? 18.133 0.509 10.279 1.00 64.69 79 GLN A C 1
ATOM 632 O O . GLN A 1 79 ? 19.282 0.647 10.699 1.00 64.69 79 GLN A O 1
ATOM 637 N N . ASP A 1 80 ? 17.851 0.347 8.993 1.00 64.06 80 ASP A N 1
ATOM 638 C CA . ASP A 1 80 ? 18.793 0.450 7.896 1.00 64.06 80 ASP A CA 1
ATOM 639 C C . ASP A 1 80 ? 19.178 1.929 7.663 1.00 64.06 80 ASP A C 1
ATOM 641 O O . ASP A 1 80 ? 18.918 2.524 6.615 1.00 64.06 80 ASP A O 1
ATOM 645 N N . GLY A 1 81 ? 19.839 2.544 8.654 1.00 55.66 81 GLY A N 1
ATOM 646 C CA . GLY A 1 81 ? 20.305 3.944 8.668 1.00 55.66 81 GLY A CA 1
ATOM 647 C C . GLY A 1 81 ? 21.348 4.307 7.599 1.00 55.66 81 GLY A C 1
ATOM 648 O O . GLY A 1 81 ? 22.003 5.341 7.691 1.00 55.66 81 GLY A O 1
ATOM 649 N N . TYR A 1 82 ? 21.528 3.442 6.601 1.00 59.16 82 TYR A N 1
ATOM 650 C CA . TYR A 1 82 ? 22.373 3.644 5.432 1.00 59.16 82 TYR A CA 1
ATOM 651 C C . TYR A 1 82 ? 21.580 4.122 4.206 1.00 59.16 82 TYR A C 1
ATOM 653 O O . TYR A 1 82 ? 22.142 4.784 3.334 1.00 59.16 82 TYR A O 1
ATOM 661 N N . TYR A 1 83 ? 20.282 3.810 4.113 1.00 62.97 83 TYR A N 1
ATOM 662 C CA . TYR A 1 83 ? 19.483 4.190 2.950 1.00 62.97 83 TYR A CA 1
ATOM 663 C C . TYR A 1 83 ? 18.752 5.504 3.190 1.00 62.97 83 TYR A C 1
ATOM 665 O O . TYR A 1 83 ? 18.014 5.669 4.156 1.00 62.97 83 TYR A O 1
ATOM 673 N N . ALA A 1 84 ? 18.900 6.423 2.237 1.00 66.44 84 ALA A N 1
ATOM 674 C CA . ALA A 1 84 ? 18.249 7.729 2.263 1.00 66.44 84 ALA A CA 1
ATOM 675 C C . ALA A 1 84 ? 16.712 7.662 2.161 1.00 66.44 84 ALA A C 1
ATOM 677 O O . ALA A 1 84 ? 16.063 8.692 2.285 1.00 66.44 84 ALA A O 1
ATOM 678 N N . GLN A 1 85 ? 16.118 6.493 1.887 1.00 76.44 85 GLN A N 1
ATOM 679 C CA . GLN A 1 85 ? 14.684 6.337 1.633 1.00 76.44 85 GLN A CA 1
ATOM 680 C C . GLN A 1 85 ? 14.126 5.1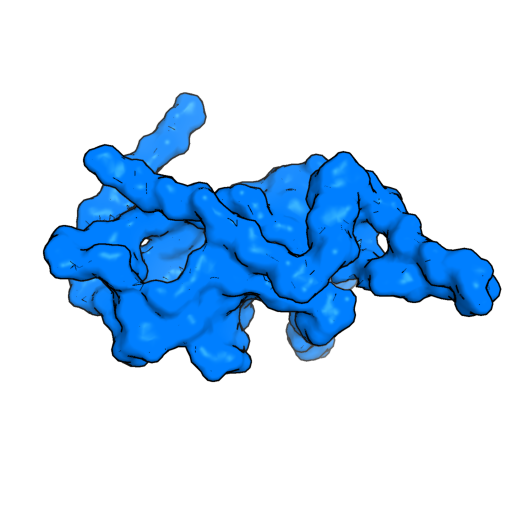48 2.412 1.00 76.44 85 GLN A C 1
ATOM 682 O O . GLN A 1 85 ? 14.465 3.999 2.133 1.00 76.44 85 GLN A O 1
ATOM 687 N N . GLN A 1 86 ? 13.235 5.440 3.352 1.00 88.31 86 GLN A N 1
ATOM 688 C CA . GLN A 1 86 ? 12.582 4.468 4.221 1.00 88.31 86 GLN A CA 1
ATOM 689 C C . GLN A 1 86 ? 11.109 4.357 3.838 1.00 88.31 86 GLN A C 1
ATOM 691 O O . GLN A 1 86 ? 10.479 5.352 3.473 1.00 88.31 86 GLN A O 1
ATOM 696 N N . VAL A 1 87 ? 10.542 3.158 3.919 1.00 92.31 87 VAL A N 1
ATOM 697 C CA . VAL A 1 87 ? 9.126 2.929 3.613 1.00 92.31 87 VAL A CA 1
ATOM 698 C C . VAL A 1 87 ? 8.320 2.882 4.904 1.00 92.31 87 VAL A C 1
ATOM 700 O O . VAL A 1 87 ? 8.726 2.278 5.898 1.00 92.31 87 VAL A O 1
ATOM 703 N N . GLY A 1 88 ? 7.151 3.511 4.884 1.00 93.06 88 GLY A N 1
ATOM 704 C CA . GLY A 1 88 ? 6.170 3.448 5.954 1.00 93.06 88 GLY A CA 1
ATOM 705 C C . GLY A 1 88 ? 4.775 3.106 5.460 1.00 93.06 88 GLY A C 1
ATOM 706 O O . GLY A 1 88 ? 4.481 3.140 4.264 1.00 93.06 88 GLY A O 1
ATOM 707 N N . LEU A 1 89 ? 3.919 2.767 6.418 1.00 94.31 89 LEU A N 1
ATOM 708 C CA . LEU A 1 89 ? 2.503 2.501 6.217 1.00 94.31 89 LEU A CA 1
ATOM 709 C C . LEU A 1 89 ? 1.690 3.660 6.787 1.00 94.31 89 LEU A C 1
ATOM 711 O O . LEU A 1 89 ? 1.936 4.148 7.893 1.00 94.31 89 LEU A O 1
ATOM 715 N N . GLY A 1 90 ? 0.680 4.078 6.042 1.00 93.12 90 GLY A N 1
ATOM 716 C CA . GLY A 1 90 ? -0.344 4.984 6.520 1.00 93.12 90 GLY A CA 1
ATOM 717 C C . GLY A 1 90 ? -1.738 4.484 6.198 1.00 93.12 90 GLY A C 1
ATOM 718 O O . GLY A 1 90 ? -1.938 3.467 5.530 1.00 93.12 90 GLY A O 1
ATOM 719 N N . TYR A 1 91 ? -2.709 5.230 6.699 1.00 91.56 91 TYR A N 1
ATOM 720 C CA . TYR A 1 91 ? -4.116 4.994 6.438 1.00 91.56 91 TYR A CA 1
ATOM 721 C C . TYR A 1 91 ? -4.774 6.283 5.970 1.00 91.56 91 TYR A C 1
ATOM 723 O O . TYR A 1 91 ? -4.355 7.376 6.352 1.00 91.56 91 TYR A O 1
ATOM 731 N N . CYS A 1 92 ? -5.823 6.154 5.170 1.00 90.56 92 CYS A N 1
ATOM 732 C CA . CYS A 1 92 ? -6.675 7.259 4.775 1.00 90.56 92 CYS A CA 1
ATOM 733 C C . CYS A 1 92 ? -8.099 6.992 5.255 1.00 90.56 92 CYS A C 1
ATOM 735 O O . CYS A 1 92 ? -8.654 5.927 4.989 1.00 90.56 92 CYS A O 1
ATOM 737 N N . TRP A 1 93 ? -8.675 7.958 5.971 1.00 88.75 93 TRP A N 1
ATOM 738 C CA . TRP A 1 93 ? -10.061 7.923 6.431 1.00 88.75 93 TRP A CA 1
ATOM 739 C C . TRP A 1 93 ? -10.858 8.982 5.679 1.00 88.75 93 TRP A C 1
ATOM 741 O O . TRP A 1 93 ? -10.551 10.170 5.785 1.00 88.75 93 TRP A O 1
ATOM 751 N N . ASN A 1 94 ? -11.847 8.566 4.884 1.00 87.69 94 ASN A N 1
ATOM 752 C CA . ASN A 1 94 ? -12.607 9.467 4.003 1.00 87.69 94 ASN A CA 1
ATOM 753 C C . ASN A 1 94 ? -11.689 10.365 3.142 1.00 87.69 94 ASN A C 1
ATOM 755 O O . ASN A 1 94 ? -11.916 11.563 2.996 1.00 87.69 94 ASN A O 1
ATOM 759 N N . GLY A 1 95 ? -10.608 9.780 2.614 1.00 87.19 95 GLY A N 1
ATOM 760 C CA . GLY A 1 95 ? -9.625 10.465 1.771 1.00 87.19 95 GLY A CA 1
ATOM 761 C C . GLY A 1 95 ? -8.557 11.276 2.517 1.00 87.19 95 GLY A C 1
ATOM 762 O O . GLY A 1 95 ? -7.570 11.666 1.894 1.00 87.19 95 GLY A O 1
ATOM 763 N N . VAL A 1 96 ? -8.689 11.488 3.832 1.00 90.19 96 VAL A N 1
ATOM 764 C CA . VAL A 1 96 ? -7.677 12.180 4.648 1.00 90.19 96 VAL A CA 1
ATOM 765 C C . VAL A 1 96 ? -6.627 11.180 5.117 1.00 90.19 96 VAL A C 1
ATOM 767 O O . VAL A 1 96 ? -6.920 10.305 5.931 1.00 90.19 96 VAL A O 1
ATOM 770 N N . CYS A 1 97 ? -5.404 11.307 4.603 1.00 90.62 97 CYS A N 1
ATOM 771 C CA . CYS A 1 97 ? -4.320 10.365 4.868 1.00 90.62 97 CYS A CA 1
ATOM 772 C C . CYS A 1 97 ? -3.444 10.787 6.046 1.00 90.62 97 CYS A C 1
ATOM 774 O O . CYS A 1 97 ? -3.053 11.945 6.176 1.00 90.62 97 CYS A O 1
ATOM 776 N N . THR A 1 98 ? -3.093 9.814 6.879 1.00 91.44 98 THR A N 1
ATOM 777 C CA . THR A 1 98 ? -2.204 9.968 8.025 1.00 91.44 98 THR A CA 1
ATOM 778 C C . THR A 1 98 ? -1.138 8.882 7.975 1.00 91.44 98 THR A C 1
ATOM 780 O O . THR A 1 98 ? -1.429 7.692 7.846 1.00 91.44 98 THR A O 1
ATOM 783 N N . ALA A 1 99 ? 0.121 9.301 8.074 1.00 91.75 99 ALA A N 1
ATOM 784 C CA . ALA A 1 99 ? 1.244 8.388 8.227 1.00 91.75 99 ALA A CA 1
ATOM 785 C C . ALA A 1 99 ? 1.197 7.756 9.622 1.00 91.75 99 ALA A C 1
ATOM 787 O O . ALA A 1 99 ? 1.074 8.477 10.613 1.00 91.75 99 ALA A O 1
ATOM 788 N N . ALA A 1 100 ? 1.300 6.432 9.698 1.00 89.00 100 ALA A N 1
ATOM 789 C CA . ALA A 1 100 ? 1.203 5.715 10.964 1.00 89.00 100 ALA A CA 1
ATOM 790 C C . ALA A 1 100 ? 2.554 5.226 11.494 1.00 89.00 100 ALA A C 1
ATOM 792 O O . ALA A 1 100 ? 2.690 5.013 12.696 1.00 89.00 100 ALA A O 1
ATOM 793 N N . GLY A 1 101 ? 3.551 5.072 10.623 1.00 89.06 101 GLY A N 1
ATOM 794 C CA . GLY A 1 101 ? 4.901 4.701 11.025 1.00 89.06 101 GLY A CA 1
ATOM 795 C C . GLY A 1 101 ? 5.688 4.031 9.909 1.00 89.06 101 GLY A C 1
ATOM 796 O O . GLY A 1 101 ? 5.135 3.605 8.894 1.00 89.06 101 GLY A O 1
ATOM 797 N N . LEU A 1 102 ? 6.998 3.945 10.120 1.00 90.88 102 LEU A N 1
ATOM 798 C CA . LEU A 1 102 ? 7.906 3.211 9.246 1.00 90.88 102 LEU A CA 1
ATOM 799 C C . LEU A 1 102 ? 7.723 1.700 9.417 1.00 90.88 102 LEU A C 1
ATOM 801 O O . LEU A 1 102 ? 7.236 1.228 10.449 1.00 90.88 102 LEU A O 1
ATOM 805 N N . LEU A 1 103 ? 8.102 0.942 8.391 1.00 92.12 103 LEU A N 1
ATOM 806 C CA . LEU A 1 103 ? 8.093 -0.513 8.457 1.00 92.12 103 LEU A CA 1
ATOM 807 C C . LEU A 1 103 ? 9.085 -1.016 9.523 1.00 92.12 103 LEU A C 1
ATOM 809 O O . LEU A 1 103 ? 10.121 -0.389 9.745 1.00 92.12 103 LEU A O 1
ATOM 813 N N . PRO A 1 104 ? 8.784 -2.147 10.189 1.00 90.81 104 PRO A N 1
ATOM 814 C CA . PRO A 1 104 ? 9.623 -2.678 11.263 1.00 90.81 104 PRO A CA 1
ATOM 815 C C . PRO A 1 104 ? 10.856 -3.441 10.764 1.00 90.81 104 PRO A C 1
ATOM 817 O O . PRO A 1 104 ? 11.727 -3.747 11.570 1.00 90.81 104 PRO A O 1
ATOM 820 N N . GLN A 1 105 ? 10.874 -3.819 9.484 1.00 91.25 105 GLN A N 1
ATOM 821 C CA . GLN A 1 105 ? 11.960 -4.556 8.847 1.00 91.25 105 GLN A CA 1
ATOM 822 C C . GLN A 1 105 ? 11.982 -4.269 7.341 1.00 91.25 105 GLN A C 1
ATOM 824 O O . GLN A 1 105 ? 10.923 -4.003 6.753 1.00 91.25 105 GLN A O 1
ATOM 829 N N . ALA A 1 106 ? 13.152 -4.384 6.719 1.00 92.19 106 ALA A N 1
ATOM 830 C CA . ALA A 1 106 ? 13.288 -4.311 5.276 1.00 92.19 106 ALA A CA 1
ATOM 831 C C . ALA A 1 106 ? 12.551 -5.470 4.577 1.00 92.19 106 ALA A C 1
ATOM 833 O O . ALA A 1 106 ? 12.445 -6.585 5.096 1.00 92.19 106 ALA A O 1
ATOM 834 N N . VAL A 1 107 ? 12.033 -5.213 3.375 1.00 94.19 107 VAL A N 1
ATOM 835 C CA . VAL A 1 107 ? 11.228 -6.174 2.607 1.00 94.19 107 VAL A CA 1
ATOM 836 C C . VAL A 1 107 ? 11.724 -6.220 1.171 1.00 94.19 107 VAL A C 1
ATOM 838 O O . VAL A 1 107 ? 11.484 -5.299 0.391 1.00 94.19 107 VAL A O 1
ATOM 841 N N . ALA A 1 108 ? 12.418 -7.295 0.803 1.00 94.19 108 ALA A N 1
ATOM 842 C CA . ALA A 1 108 ? 12.842 -7.533 -0.576 1.00 94.19 108 ALA A CA 1
ATOM 843 C C . ALA A 1 108 ? 11.630 -7.732 -1.512 1.00 94.19 108 ALA A C 1
ATOM 845 O O . ALA A 1 108 ? 10.549 -8.084 -1.030 1.00 94.19 108 ALA A O 1
ATOM 846 N N . PRO A 1 109 ? 11.776 -7.545 -2.838 1.00 94.75 109 PRO A N 1
ATOM 847 C CA . PRO A 1 109 ? 10.735 -7.904 -3.801 1.00 94.75 109 PRO A CA 1
ATOM 848 C C . PRO A 1 109 ? 10.243 -9.343 -3.599 1.00 94.75 109 PRO A C 1
ATOM 850 O O . PRO A 1 109 ? 11.042 -10.270 -3.489 1.00 94.75 109 PRO A O 1
ATOM 853 N N . GLY A 1 110 ? 8.926 -9.524 -3.525 1.00 94.75 110 GLY A N 1
ATOM 854 C CA . GLY A 1 110 ? 8.276 -10.802 -3.225 1.00 94.75 110 GLY A CA 1
ATOM 855 C C . GLY A 1 110 ? 8.228 -11.172 -1.740 1.00 94.75 110 GLY A C 1
ATOM 856 O O . GLY A 1 110 ? 7.646 -12.195 -1.393 1.00 94.75 110 GLY A O 1
ATOM 857 N N . GLY A 1 111 ? 8.823 -10.361 -0.865 1.00 95.12 111 GLY A N 1
ATOM 858 C CA . GLY A 1 111 ? 8.777 -10.548 0.580 1.00 95.12 111 GLY A CA 1
ATOM 859 C C . GLY A 1 111 ? 7.498 -10.008 1.218 1.00 95.12 111 GLY A C 1
ATOM 860 O O . GLY A 1 111 ? 6.840 -9.112 0.682 1.00 95.12 111 GLY A O 1
ATOM 861 N N . ASP A 1 112 ? 7.210 -10.515 2.417 1.00 94.81 112 ASP A N 1
ATOM 862 C CA . ASP A 1 112 ? 6.056 -10.125 3.225 1.00 94.81 112 ASP A CA 1
ATOM 863 C C . ASP A 1 112 ? 6.481 -9.464 4.539 1.00 94.81 112 ASP A C 1
ATOM 865 O O . ASP A 1 112 ? 7.507 -9.802 5.137 1.00 94.81 112 ASP A O 1
ATOM 869 N N . VAL A 1 113 ? 5.646 -8.559 5.046 1.00 94.12 113 VAL A N 1
ATOM 870 C CA . VAL A 1 113 ? 5.816 -7.960 6.374 1.00 94.12 113 VAL A CA 1
ATOM 871 C C . VAL A 1 113 ? 4.483 -7.823 7.092 1.00 94.12 113 VAL A C 1
ATOM 873 O O . VAL A 1 113 ? 3.459 -7.494 6.495 1.00 94.12 113 VAL A O 1
ATOM 876 N N . ARG A 1 114 ? 4.499 -8.060 8.406 1.00 92.50 114 ARG A N 1
ATOM 877 C CA . ARG A 1 114 ? 3.365 -7.792 9.292 1.00 92.50 114 ARG A CA 1
ATOM 878 C C . ARG A 1 114 ? 3.596 -6.483 10.035 1.00 92.50 114 ARG A C 1
ATOM 880 O O . ARG A 1 114 ? 4.611 -6.336 10.710 1.00 92.50 114 ARG A O 1
ATOM 887 N N . VAL A 1 115 ? 2.627 -5.579 9.968 1.00 90.94 115 VAL A N 1
ATOM 888 C CA . VAL A 1 115 ? 2.669 -4.256 10.596 1.00 90.94 115 VAL A CA 1
ATOM 889 C C . VAL A 1 115 ? 1.476 -4.098 11.530 1.00 90.94 115 VAL A C 1
ATOM 891 O O . VAL A 1 115 ? 0.343 -4.403 11.163 1.00 90.94 115 VAL A O 1
ATOM 894 N N . ALA A 1 116 ? 1.733 -3.617 12.745 1.00 87.56 116 ALA A N 1
ATOM 895 C CA . ALA A 1 116 ? 0.684 -3.158 13.643 1.00 87.56 116 ALA A CA 1
ATOM 896 C C . ALA A 1 116 ? 0.384 -1.688 13.335 1.00 87.56 116 ALA A C 1
ATOM 898 O O . ALA A 1 116 ? 1.259 -0.833 13.449 1.00 87.56 116 ALA A O 1
ATOM 899 N N . LEU A 1 117 ? -0.851 -1.406 12.946 1.00 86.50 117 LEU A N 1
ATOM 900 C CA . LEU A 1 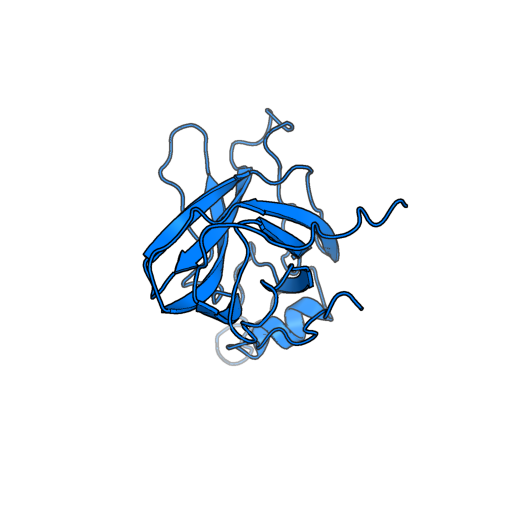117 ? -1.321 -0.087 12.560 1.00 86.50 117 LEU A CA 1
ATOM 901 C C . LEU A 1 117 ? -2.308 0.422 13.607 1.00 86.50 117 LEU A C 1
ATOM 903 O O . LEU A 1 117 ? -3.371 -0.166 13.796 1.00 86.50 117 LEU A O 1
ATOM 907 N N . TRP A 1 118 ? -1.966 1.527 14.263 1.00 82.31 118 TRP A N 1
ATOM 908 C CA . TRP A 1 118 ? -2.875 2.215 15.172 1.00 82.31 118 TRP A CA 1
ATOM 909 C C . TRP A 1 118 ? -3.703 3.234 14.401 1.00 82.31 118 TRP A C 1
ATOM 911 O O . TRP A 1 118 ? -3.171 4.172 13.808 1.00 82.31 118 TRP A O 1
ATOM 921 N N . LEU A 1 119 ? -5.015 3.045 14.426 1.00 79.38 119 LEU A N 1
ATOM 922 C CA . LEU A 1 119 ? -5.969 4.054 14.015 1.00 79.38 119 LEU A CA 1
ATOM 923 C C . LEU A 1 119 ? -6.280 4.889 15.262 1.00 79.38 119 LEU A C 1
ATOM 925 O O . LEU A 1 119 ? -6.664 4.314 16.287 1.00 79.38 119 LEU A O 1
ATOM 929 N N . PRO A 1 120 ? -6.131 6.224 15.230 1.00 65.62 120 PRO A N 1
ATOM 930 C CA . PRO A 1 120 ? -6.653 7.046 16.306 1.00 65.62 120 PRO A CA 1
ATOM 931 C C . PRO A 1 120 ? -8.150 6.747 16.453 1.00 65.62 120 PRO A C 1
ATOM 933 O O . PRO A 1 120 ? -8.772 6.260 15.502 1.00 65.62 120 PRO A O 1
ATOM 936 N N . PRO A 1 121 ? -8.748 7.023 17.621 1.00 58.72 121 PRO A N 1
ATOM 937 C CA . PRO A 1 121 ? -10.194 7.007 17.760 1.00 58.72 121 PRO A CA 1
ATOM 938 C C . PRO A 1 121 ? -10.772 8.070 16.815 1.00 58.72 121 PRO A C 1
ATOM 940 O O . PRO A 1 121 ? -10.944 9.229 17.179 1.00 58.72 121 PRO A O 1
ATOM 943 N N . GLY A 1 122 ? -10.980 7.693 15.555 1.00 57.16 122 GLY A N 1
ATOM 944 C CA . GLY A 1 122 ? -11.690 8.495 14.582 1.00 57.16 122 GLY A CA 1
ATOM 945 C C . GLY A 1 122 ? -13.121 8.673 15.065 1.00 57.16 122 GLY A C 1
ATOM 946 O O . GLY A 1 122 ? -13.662 7.840 15.794 1.00 57.16 122 GLY A O 1
ATOM 947 N N . SER A 1 123 ? -13.739 9.779 14.686 1.00 56.22 123 SER A N 1
ATOM 948 C CA . SER A 1 123 ? -15.153 10.007 14.934 1.00 56.22 123 SER A CA 1
ATOM 949 C C . SER A 1 123 ? -15.962 9.550 13.719 1.00 56.22 123 SER A C 1
ATOM 951 O O . SER A 1 123 ? -15.717 9.968 12.589 1.00 56.22 123 SER A O 1
ATOM 953 N N . GLY A 1 124 ? -16.961 8.702 13.962 1.00 70.75 124 GLY A N 1
ATOM 954 C CA . GLY A 1 124 ? -17.997 8.379 12.983 1.00 70.75 124 GLY A CA 1
ATOM 955 C C . GLY A 1 124 ? -17.634 7.298 11.965 1.00 70.75 124 GLY A C 1
ATOM 956 O O . GLY A 1 124 ? -16.652 6.569 12.109 1.00 70.75 124 GLY A O 1
ATOM 957 N N . ALA A 1 125 ? -18.498 7.168 10.960 1.00 82.56 125 ALA A N 1
ATOM 958 C CA . ALA A 1 125 ? -18.362 6.203 9.878 1.00 82.56 125 ALA A CA 1
ATOM 959 C C . ALA A 1 125 ? -17.492 6.753 8.738 1.00 82.56 125 ALA A C 1
ATOM 961 O O . ALA A 1 125 ? -17.550 7.941 8.409 1.00 82.56 125 ALA A O 1
ATOM 962 N N . GLY A 1 126 ? -16.701 5.888 8.111 1.00 85.19 126 GLY A N 1
ATOM 963 C CA . GLY A 1 126 ? -15.868 6.273 6.984 1.00 85.19 126 GLY A CA 1
ATOM 964 C C . GLY A 1 126 ? -15.226 5.115 6.239 1.00 85.19 126 GLY A C 1
ATOM 965 O O . GLY A 1 126 ? -15.158 3.982 6.716 1.00 85.19 126 GLY A O 1
ATOM 966 N N . GLN A 1 127 ? -14.768 5.427 5.031 1.00 87.69 127 GLN A N 1
ATOM 967 C CA . GLN A 1 127 ? -13.982 4.530 4.198 1.00 87.69 127 GLN A CA 1
ATOM 968 C C . GLN A 1 127 ? -12.536 4.519 4.690 1.00 87.69 127 GLN A C 1
ATOM 970 O O . GLN A 1 127 ? -11.902 5.573 4.769 1.00 87.69 127 GLN A O 1
ATOM 975 N N . LEU A 1 128 ? -12.032 3.324 4.994 1.00 88.12 128 LEU A N 1
ATOM 976 C CA . LEU A 1 128 ? -10.649 3.085 5.372 1.00 88.12 128 LEU A CA 1
ATOM 977 C C . LEU A 1 128 ? -9.866 2.515 4.192 1.00 88.12 128 LEU A C 1
ATOM 979 O O . LEU A 1 128 ? -10.172 1.433 3.680 1.00 88.12 128 LEU A O 1
ATOM 983 N N . GLU A 1 129 ? -8.794 3.209 3.839 1.00 90.75 129 GLU A N 1
ATOM 984 C CA . GLU A 1 129 ? -7.822 2.779 2.841 1.00 90.75 129 GLU A CA 1
ATOM 985 C C . GLU A 1 129 ? -6.429 2.717 3.462 1.00 90.75 129 GLU A C 1
ATOM 987 O O . GLU A 1 129 ? -6.122 3.473 4.383 1.00 90.75 129 GLU A O 1
ATOM 992 N N . LEU A 1 130 ? -5.577 1.839 2.942 1.00 92.56 130 LEU A N 1
ATOM 993 C CA . LEU A 1 130 ? -4.162 1.776 3.292 1.00 92.56 130 LEU A CA 1
ATOM 994 C C . LEU A 1 130 ? -3.308 2.240 2.124 1.00 92.56 130 LEU A C 1
ATOM 996 O O . LEU A 1 130 ? -3.594 1.929 0.965 1.00 92.56 130 LEU A O 1
ATOM 1000 N N . ASP A 1 131 ? -2.236 2.949 2.450 1.00 94.25 131 ASP A N 1
ATOM 1001 C CA . ASP A 1 131 ? -1.251 3.389 1.475 1.00 94.25 131 ASP A CA 1
ATOM 1002 C C . ASP A 1 131 ? 0.152 3.310 2.068 1.00 94.25 131 ASP A C 1
ATOM 1004 O O . ASP A 1 131 ? 0.355 3.455 3.277 1.00 94.25 131 ASP A O 1
ATOM 1008 N N . LEU A 1 132 ? 1.120 3.068 1.198 1.00 94.81 132 LEU A N 1
ATOM 1009 C CA . LEU A 1 132 ? 2.528 3.120 1.539 1.00 94.81 132 LEU A CA 1
ATOM 1010 C C . LEU A 1 132 ? 3.066 4.498 1.182 1.00 94.81 132 LEU A C 1
ATOM 1012 O O . LEU A 1 132 ? 2.589 5.161 0.263 1.00 94.81 132 LEU A O 1
ATOM 1016 N N . TYR A 1 133 ? 4.082 4.931 1.905 1.00 93.62 133 TYR A N 1
ATOM 1017 C CA . TYR A 1 133 ? 4.812 6.143 1.573 1.00 93.62 133 TYR A CA 1
ATOM 1018 C C . TYR A 1 133 ? 6.300 5.897 1.720 1.00 93.62 133 TYR A C 1
ATOM 1020 O O . TYR A 1 133 ? 6.726 5.072 2.529 1.00 93.62 133 TYR A O 1
ATOM 1028 N N . TRP A 1 134 ? 7.089 6.639 0.954 1.00 89.69 134 TRP A N 1
ATOM 1029 C CA . TRP A 1 134 ? 8.502 6.791 1.241 1.00 89.69 134 TRP A CA 1
ATOM 1030 C C . TRP A 1 134 ? 8.736 8.068 2.046 1.00 89.69 134 TRP A C 1
ATOM 1032 O O . TRP A 1 134 ? 8.019 9.065 1.913 1.00 89.69 134 TRP A O 1
ATOM 1042 N N . GLN A 1 135 ? 9.733 8.010 2.916 1.00 86.50 135 GLN A N 1
ATOM 1043 C CA . GLN A 1 135 ? 10.217 9.122 3.712 1.00 86.50 135 GLN A CA 1
ATOM 1044 C C . GLN A 1 135 ? 11.743 9.125 3.638 1.00 86.50 135 GLN A C 1
ATOM 1046 O O . GLN A 1 135 ? 12.381 8.127 3.971 1.00 86.50 135 GLN A O 1
ATOM 1051 N N . ALA A 1 136 ? 12.312 10.244 3.199 1.00 80.62 136 ALA A N 1
ATOM 1052 C CA . ALA A 1 136 ? 13.723 10.539 3.412 1.00 80.62 136 ALA A CA 1
ATOM 1053 C C . ALA A 1 136 ? 13.866 11.446 4.641 1.00 80.62 136 ALA A C 1
ATOM 1055 O O . ALA A 1 136 ? 12.909 12.110 5.039 1.00 80.62 136 ALA A O 1
ATOM 1056 N N . GLU A 1 137 ? 15.048 11.468 5.254 1.00 70.69 137 GLU A N 1
ATOM 1057 C CA . GLU A 1 137 ? 15.299 12.170 6.523 1.00 70.69 137 GLU A CA 1
ATOM 1058 C C . GLU A 1 137 ? 14.975 13.676 6.460 1.00 70.69 137 GLU A C 1
ATOM 1060 O O . GLU A 1 137 ? 14.480 14.243 7.433 1.00 70.69 137 GLU A O 1
ATOM 1065 N N . SER A 1 138 ? 15.179 14.308 5.300 1.00 69.75 138 SER A N 1
ATOM 1066 C CA . SER A 1 138 ? 14.959 15.743 5.082 1.00 69.75 138 SER A CA 1
ATOM 1067 C C . SER A 1 138 ? 13.757 16.093 4.201 1.00 69.75 138 SER A C 1
ATOM 1069 O O . SER A 1 138 ? 13.410 17.271 4.112 1.00 69.75 138 SER A O 1
ATOM 1071 N N . ASP A 1 139 ? 13.131 15.114 3.545 1.00 75.25 139 ASP A N 1
ATOM 1072 C CA . ASP A 1 139 ? 12.119 15.378 2.518 1.00 75.25 139 ASP A CA 1
ATOM 1073 C C . ASP A 1 139 ? 10.693 15.112 3.009 1.00 75.25 139 ASP A C 1
ATOM 1075 O O . ASP A 1 139 ? 10.456 14.258 3.874 1.00 75.25 139 ASP A O 1
ATOM 1079 N N . PRO A 1 140 ? 9.700 15.823 2.440 1.00 81.44 140 PRO A N 1
ATOM 1080 C CA . PRO A 1 140 ? 8.307 15.505 2.685 1.00 81.44 140 PRO A CA 1
ATOM 1081 C C . PRO A 1 140 ? 8.018 14.056 2.290 1.00 81.44 140 PRO A C 1
ATOM 1083 O O . PRO A 1 140 ? 8.527 13.536 1.299 1.00 81.44 140 PRO A O 1
ATOM 1086 N N . ARG A 1 141 ? 7.142 13.416 3.065 1.00 89.31 141 ARG A N 1
ATOM 1087 C CA . ARG A 1 141 ? 6.645 12.078 2.745 1.00 89.31 141 ARG A CA 1
ATOM 1088 C C . ARG A 1 141 ? 5.948 12.102 1.396 1.00 89.31 141 ARG A C 1
ATOM 1090 O O . ARG A 1 141 ? 5.130 12.986 1.134 1.00 89.31 141 ARG A O 1
ATOM 1097 N N . VAL A 1 142 ? 6.192 11.074 0.602 1.00 91.81 142 VAL A N 1
ATOM 1098 C CA . VAL A 1 142 ? 5.524 10.904 -0.683 1.00 91.81 142 VAL A CA 1
ATOM 1099 C C . VAL A 1 142 ? 4.873 9.538 -0.709 1.00 91.81 142 VAL A C 1
ATOM 1101 O O . VAL A 1 142 ? 5.504 8.495 -0.542 1.00 91.81 142 VAL A O 1
ATOM 1104 N N . TRP A 1 143 ? 3.565 9.579 -0.892 1.00 93.75 143 TRP A N 1
ATOM 1105 C CA . TRP A 1 143 ? 2.718 8.407 -0.979 1.00 93.75 143 TRP A CA 1
ATOM 1106 C C . TRP A 1 143 ? 2.963 7.656 -2.286 1.00 93.75 143 TRP A C 1
ATOM 1108 O O . TRP A 1 143 ? 3.362 8.241 -3.294 1.00 93.75 143 TRP A O 1
ATOM 1118 N N . PHE A 1 144 ? 2.729 6.347 -2.273 1.00 94.56 144 PHE A N 1
ATOM 1119 C CA . PHE A 1 144 ? 2.778 5.545 -3.490 1.00 94.56 144 PHE A CA 1
ATOM 1120 C C . PHE A 1 144 ? 1.596 5.908 -4.394 1.00 94.56 144 PHE A C 1
ATOM 1122 O O . PHE A 1 144 ? 1.744 5.929 -5.619 1.00 94.56 144 PHE A O 1
ATOM 1129 N N . SER A 1 145 ? 0.445 6.266 -3.812 1.00 92.50 145 SER A N 1
ATOM 1130 C CA . SER A 1 145 ? -0.621 6.921 -4.566 1.00 92.50 145 SER A CA 1
ATOM 1131 C C . SER A 1 145 ? -0.193 8.315 -5.058 1.00 92.50 145 SER A C 1
ATOM 1133 O O . SER A 1 145 ? 0.516 9.036 -4.356 1.00 92.50 145 SER A O 1
ATOM 1135 N N . PRO A 1 146 ? -0.619 8.732 -6.266 1.00 92.19 146 PRO A N 1
ATOM 1136 C CA . PRO A 1 146 ? -1.557 8.048 -7.161 1.00 92.19 146 PRO A CA 1
ATOM 1137 C C . PRO A 1 146 ? -0.912 7.022 -8.109 1.00 92.19 146 PRO A C 1
ATOM 1139 O O . PRO A 1 146 ? -1.641 6.317 -8.800 1.00 92.19 146 PRO A O 1
ATOM 1142 N N . ALA A 1 147 ? 0.422 6.924 -8.164 1.00 92.06 147 ALA A N 1
ATOM 1143 C CA . ALA A 1 147 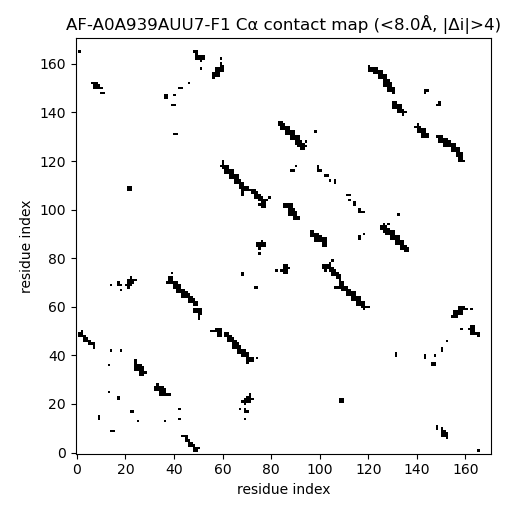? 1.120 6.036 -9.102 1.00 92.06 147 ALA A CA 1
ATOM 1144 C C . ALA A 1 147 ? 0.823 4.547 -8.850 1.00 92.06 147 ALA A C 1
ATOM 1146 O O . ALA A 1 147 ? 0.785 3.748 -9.787 1.00 92.06 147 ALA A O 1
ATOM 1147 N N . TRP A 1 148 ? 0.587 4.182 -7.590 1.00 92.75 148 TRP A N 1
ATOM 1148 C CA . TRP A 1 148 ? 0.026 2.899 -7.193 1.00 92.75 148 TRP A CA 1
ATOM 1149 C C . TRP A 1 148 ? -1.232 3.123 -6.349 1.00 92.75 148 TRP A C 1
ATOM 1151 O O . TRP A 1 148 ? -1.161 3.844 -5.353 1.00 92.75 148 TRP A O 1
ATOM 1161 N N . PRO A 1 149 ? -2.392 2.551 -6.716 1.00 91.62 149 PRO A N 1
ATOM 1162 C CA . PRO A 1 149 ? -3.628 2.819 -5.993 1.00 91.62 149 PRO A CA 1
ATOM 1163 C C . PRO A 1 149 ? -3.588 2.349 -4.538 1.00 91.62 149 PRO A C 1
ATOM 1165 O O . PRO A 1 149 ? -3.029 1.296 -4.217 1.00 91.62 149 PRO A O 1
ATOM 1168 N N . ARG A 1 150 ? -4.271 3.100 -3.675 1.00 91.75 150 ARG A N 1
ATOM 1169 C CA . ARG A 1 150 ? -4.508 2.718 -2.280 1.00 91.75 150 ARG A CA 1
ATOM 1170 C C . ARG A 1 150 ? -5.332 1.440 -2.206 1.00 91.75 150 ARG A C 1
ATOM 1172 O O . ARG A 1 150 ? -6.109 1.128 -3.108 1.00 91.75 150 ARG A O 1
ATOM 1179 N N . GLN A 1 151 ? -5.183 0.721 -1.104 1.00 89.50 151 GLN A N 1
ATOM 1180 C CA . GLN A 1 151 ? -5.917 -0.512 -0.851 1.00 89.50 151 GLN A CA 1
ATOM 1181 C C . GLN A 1 151 ? -7.135 -0.216 0.016 1.00 89.50 151 GLN A C 1
ATOM 1183 O O . GLN A 1 151 ? -6.997 0.096 1.198 1.00 89.50 151 GLN A O 1
ATOM 1188 N N . LEU A 1 152 ? -8.328 -0.323 -0.569 1.00 88.06 152 LEU A N 1
ATOM 1189 C CA . LEU A 1 152 ? -9.582 -0.226 0.170 1.00 88.06 152 LEU A CA 1
ATOM 1190 C C . LEU A 1 152 ? -9.731 -1.442 1.090 1.00 88.06 152 LEU A C 1
ATOM 1192 O O . LEU A 1 152 ? -9.762 -2.583 0.630 1.00 88.06 152 LEU A O 1
ATOM 1196 N N . ILE A 1 153 ? -9.851 -1.184 2.392 1.00 85.25 153 ILE A N 1
ATOM 1197 C CA . ILE A 1 153 ? -10.094 -2.224 3.400 1.00 85.25 153 ILE A CA 1
ATOM 1198 C C . ILE A 1 153 ? -11.590 -2.379 3.665 1.00 85.25 153 ILE A C 1
ATOM 1200 O O . ILE A 1 153 ? -12.074 -3.490 3.874 1.00 85.25 153 ILE A O 1
ATOM 1204 N N . GLY A 1 154 ? -12.332 -1.273 3.650 1.00 82.88 154 GLY A N 1
ATOM 1205 C CA . GLY A 1 154 ? -13.780 -1.280 3.809 1.00 82.88 154 GLY A CA 1
ATOM 1206 C C . GLY A 1 154 ? -14.320 0.012 4.404 1.00 82.88 154 GLY A C 1
ATOM 1207 O O . GLY A 1 154 ? -13.596 0.990 4.578 1.00 82.88 154 GLY A O 1
ATOM 1208 N N . VAL A 1 155 ? -15.612 -0.008 4.722 1.00 84.50 155 VAL A N 1
ATOM 1209 C CA . VAL A 1 155 ? -16.301 1.076 5.427 1.00 84.50 155 VAL A CA 1
ATOM 1210 C C . VAL A 1 155 ? -16.507 0.649 6.872 1.00 84.50 155 VAL A C 1
ATOM 1212 O O . VAL A 1 155 ? -17.072 -0.415 7.132 1.00 84.50 155 VAL A O 1
ATOM 1215 N N . PHE A 1 156 ? -16.042 1.475 7.803 1.00 81.50 156 PHE A N 1
ATOM 1216 C CA . PHE A 1 156 ? -16.074 1.188 9.230 1.00 81.50 156 PHE A CA 1
ATOM 1217 C C . PHE A 1 156 ? -16.640 2.365 10.012 1.00 81.50 156 PHE A C 1
ATOM 1219 O O . PHE A 1 156 ? -16.508 3.514 9.604 1.00 81.50 156 PHE A O 1
ATOM 1226 N N . SER A 1 157 ? -17.208 2.073 11.175 1.00 79.94 157 SER A N 1
ATOM 1227 C CA . SER A 1 157 ? -17.463 3.055 12.224 1.00 79.94 157 SER A CA 1
ATOM 1228 C C . SER A 1 157 ? -16.327 2.974 13.232 1.00 79.94 157 SER A C 1
ATOM 1230 O O . SER A 1 157 ? -16.054 1.908 13.786 1.00 79.94 157 SER A O 1
ATOM 1232 N N . ALA A 1 158 ? -15.619 4.076 13.456 1.00 74.81 158 ALA A N 1
ATOM 1233 C CA . ALA A 1 158 ? -14.620 4.118 14.512 1.00 74.81 158 ALA A CA 1
ATOM 1234 C C . ALA A 1 158 ? -15.334 4.187 15.873 1.00 74.81 158 ALA A C 1
ATOM 1236 O O . ALA A 1 158 ? -16.191 5.044 16.095 1.00 74.81 158 ALA A O 1
ATOM 1237 N N . VAL A 1 159 ? -15.012 3.249 16.769 1.00 70.31 159 VAL A N 1
ATOM 1238 C CA . VAL A 1 159 ? -15.667 3.125 18.080 1.00 70.31 159 VAL A CA 1
ATOM 1239 C C . VAL A 1 159 ? -14.640 3.323 19.189 1.00 70.31 159 VAL A C 1
ATOM 1241 O O . VAL A 1 159 ? -13.576 2.705 19.186 1.00 70.31 159 VAL A O 1
ATOM 1244 N N . ALA A 1 160 ? -14.966 4.173 20.164 1.00 61.72 160 ALA A N 1
ATOM 1245 C CA . ALA A 1 160 ? -14.178 4.326 21.380 1.00 61.72 160 ALA A CA 1
ATOM 1246 C C . ALA A 1 160 ? -14.583 3.259 22.415 1.00 61.72 160 ALA A C 1
ATOM 1248 O O . ALA A 1 160 ? -15.750 3.172 22.793 1.00 61.72 160 ALA A O 1
ATOM 1249 N N . GLY A 1 161 ? -13.625 2.472 22.917 1.00 57.88 161 GLY A N 1
ATOM 1250 C CA . GLY A 1 161 ? -13.842 1.559 24.050 1.00 57.88 161 GLY A CA 1
ATOM 1251 C C . GLY A 1 161 ? -13.999 0.068 23.711 1.00 57.88 161 GLY A C 1
ATOM 1252 O O . GLY A 1 161 ? -13.697 -0.374 22.613 1.00 57.88 161 GLY A O 1
ATOM 1253 N N . HIS A 1 162 ? -14.378 -0.713 24.733 1.00 53.28 162 HIS A N 1
ATOM 1254 C CA . HIS A 1 162 ? -14.150 -2.156 24.937 1.00 53.28 162 HIS A CA 1
ATOM 1255 C C . HIS A 1 162 ? -14.233 -3.080 23.712 1.00 53.28 162 HIS A C 1
ATOM 1257 O O . HIS A 1 162 ? -15.269 -3.658 23.378 1.00 53.28 162 HIS A O 1
ATOM 1263 N N . CYS A 1 163 ? -13.067 -3.341 23.142 1.00 56.00 163 CYS A N 1
ATOM 1264 C CA . CYS A 1 163 ? -12.864 -4.389 22.160 1.00 56.00 163 CYS A CA 1
ATOM 1265 C C . CYS A 1 163 ? -12.432 -5.676 22.856 1.00 56.00 163 CYS A C 1
ATOM 1267 O O . CYS A 1 163 ? -11.635 -5.649 23.799 1.00 56.00 163 CYS A O 1
ATOM 1269 N N . ALA A 1 164 ? -12.914 -6.822 22.374 1.00 53.16 164 ALA A N 1
ATOM 1270 C CA . ALA A 1 164 ? -12.225 -8.072 22.660 1.00 53.16 164 ALA A CA 1
ATOM 1271 C C . ALA A 1 164 ? -10.819 -7.937 22.057 1.00 53.16 164 ALA A C 1
ATOM 1273 O O . ALA A 1 164 ? -10.700 -7.722 20.850 1.00 53.16 164 ALA A O 1
ATOM 1274 N N . ARG A 1 165 ? -9.766 -7.979 22.886 1.00 49.59 165 ARG A N 1
ATOM 1275 C CA . ARG A 1 165 ? -8.382 -7.962 22.389 1.00 49.59 165 ARG A CA 1
ATOM 1276 C C . ARG A 1 165 ? -8.251 -9.034 21.308 1.00 49.59 165 ARG A C 1
ATOM 1278 O O . ARG A 1 165 ? -8.738 -10.151 21.501 1.00 49.59 165 ARG A O 1
ATOM 1285 N N . LEU A 1 166 ? -7.600 -8.702 20.191 1.00 47.25 166 LEU A N 1
ATOM 1286 C CA . LEU A 1 166 ? -7.133 -9.733 19.269 1.00 47.25 166 LEU A CA 1
ATOM 1287 C C . LEU A 1 166 ? -6.307 -10.722 20.105 1.00 47.25 166 LEU A C 1
ATOM 1289 O O . LEU A 1 166 ? -5.420 -10.273 20.839 1.00 47.25 166 LEU A O 1
ATOM 1293 N N . PRO A 1 167 ? -6.608 -12.034 20.085 1.00 41.94 167 PRO A N 1
ATOM 1294 C CA . PRO A 1 167 ? -5.685 -12.982 20.675 1.00 41.94 167 PRO A CA 1
ATOM 1295 C C . PRO A 1 167 ? -4.353 -12.785 19.955 1.00 41.94 167 PRO A C 1
ATOM 1297 O O . PRO A 1 167 ? -4.314 -12.789 18.724 1.00 41.94 167 PRO A O 1
ATOM 1300 N N . LEU A 1 168 ? -3.281 -12.572 20.722 1.00 38.97 168 LEU A N 1
ATOM 1301 C CA . LEU A 1 168 ? -1.930 -12.703 20.198 1.00 38.97 168 LEU A CA 1
ATOM 1302 C C . LEU A 1 168 ? -1.878 -14.079 19.537 1.00 38.97 168 LEU A C 1
ATOM 1304 O O . LEU A 1 168 ? -1.966 -15.094 20.226 1.00 38.97 168 LEU A O 1
ATOM 1308 N N . LEU A 1 169 ? -1.801 -14.119 18.207 1.00 38.88 169 LEU A N 1
ATOM 1309 C CA . LEU A 1 169 ? -1.418 -15.334 17.507 1.00 38.88 169 LEU A CA 1
ATOM 1310 C C . LEU A 1 169 ? 0.049 -15.559 17.881 1.00 38.88 169 LEU A C 1
ATOM 1312 O O . LEU A 1 169 ? 0.955 -14.992 17.267 1.00 38.88 169 LEU A O 1
ATOM 1316 N N . THR A 1 170 ? 0.266 -16.290 18.974 1.00 32.84 170 THR A N 1
ATOM 1317 C CA . THR A 1 170 ? 1.571 -16.837 19.327 1.00 32.84 170 THR A CA 1
ATOM 1318 C C . THR A 1 170 ? 2.014 -17.721 18.168 1.00 32.84 170 THR A C 1
ATOM 1320 O O . THR A 1 170 ? 1.223 -18.537 17.693 1.00 32.84 170 THR A O 1
ATOM 1323 N N . ARG A 1 171 ? 3.233 -17.459 17.682 1.00 34.25 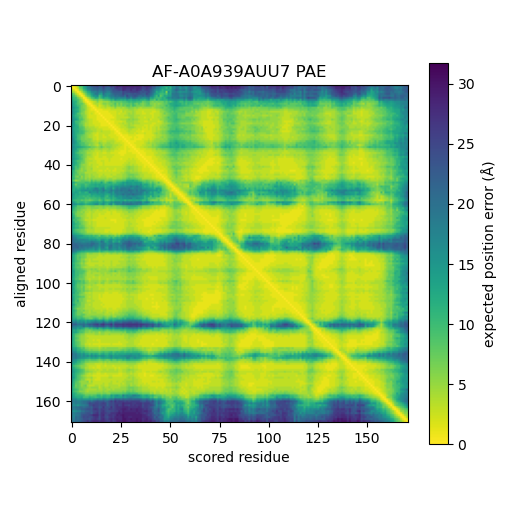171 ARG A N 1
ATOM 1324 C CA . ARG A 1 171 ? 3.900 -18.238 16.633 1.00 34.25 171 ARG A CA 1
ATOM 1325 C C . ARG A 1 171 ? 3.930 -19.720 16.977 1.00 34.25 171 ARG A C 1
ATOM 1327 O O . ARG A 1 171 ? 4.113 -20.021 18.177 1.00 34.25 171 ARG A O 1
#